Protein AF-A0A523SIW1-F1 (afdb_monomer_lite)

Sequence (83 aa):
MVQEKTAEEKPEATTTSEPSKVSLHIYMPTEAYERIKKWAEYAALEGLIEGHARGNFTDYCNFCFNLGEQYLSQYMLKKRGYK

Radius of gyration: 23.9 Å; chains: 1; bounding box: 80×27×48 Å

Secondary structure (DSSP, 8-state):
--------------------PPP------HHHHHHHHHHHHHHHHTTSS-S-TT--HHHHHHHHHHHHHHHHHHHHHHHTT--

pLDDT: mean 76.9, std 19.48, range [38.16, 96.06]

Foldseek 3Di:
DDDDDDDPDDPPPPCPPDPPDDDDDDDDDPVVVVVLQVVQLVCVVVVVFDDDNSGDSVRSVVSVVVVVVVVVVVVVCVVVVHD

Structure (mmCIF, N/CA/C/O backbone):
data_AF-A0A523SIW1-F1
#
_entry.id   AF-A0A523SIW1-F1
#
loop_
_atom_site.group_PDB
_atom_site.id
_atom_site.type_symbol
_atom_site.label_atom_id
_atom_site.label_alt_id
_atom_site.label_comp_id
_atom_site.label_asym_id
_atom_site.label_entity_id
_atom_site.label_seq_id
_atom_site.pdbx_PDB_ins_code
_atom_site.Cartn_x
_atom_site.Cartn_y
_atom_site.Cartn_z
_atom_site.occupancy
_atom_site.B_iso_or_equiv
_atom_site.auth_seq_id
_atom_site.auth_comp_id
_atom_site.auth_asym_id
_atom_site.auth_atom_id
_atom_site.pdbx_PDB_model_num
ATOM 1 N N . MET A 1 1 ? -67.100 7.853 -26.949 1.00 39.53 1 MET A N 1
ATOM 2 C CA . MET A 1 1 ? -66.196 6.958 -27.699 1.00 39.53 1 MET A CA 1
ATOM 3 C C . MET A 1 1 ? -64.772 7.415 -27.442 1.00 39.53 1 MET A C 1
ATOM 5 O O . MET A 1 1 ? -64.560 8.600 -27.229 1.00 39.53 1 MET A O 1
ATOM 9 N N . VAL A 1 2 ? -63.887 6.441 -27.276 1.00 40.28 2 VAL A N 1
ATOM 10 C CA . VAL A 1 2 ? -62.658 6.471 -26.473 1.00 40.28 2 VAL A CA 1
ATOM 11 C C . VAL A 1 2 ? -61.615 7.472 -26.990 1.00 40.28 2 VAL A C 1
ATOM 13 O O . VAL A 1 2 ? -61.384 7.569 -28.188 1.00 40.28 2 VAL A O 1
ATOM 16 N N . GLN A 1 3 ? -61.015 8.208 -26.048 1.00 41.28 3 GLN A N 1
ATOM 17 C CA . GLN A 1 3 ? -59.804 9.014 -26.212 1.00 41.28 3 GLN A CA 1
ATOM 18 C C . GLN A 1 3 ? -58.593 8.088 -26.404 1.00 41.28 3 GLN A C 1
ATOM 20 O O . GLN A 1 3 ? -58.301 7.299 -25.509 1.00 41.28 3 GLN A O 1
ATOM 25 N N . GLU A 1 4 ? -57.845 8.233 -27.496 1.00 38.81 4 GLU A N 1
ATOM 26 C CA . GLU A 1 4 ? -56.453 7.774 -27.558 1.00 38.81 4 GLU A CA 1
ATOM 27 C C . GLU A 1 4 ? -55.533 8.940 -27.179 1.00 38.81 4 GLU A C 1
ATOM 29 O O . GLU A 1 4 ? -55.349 9.905 -27.921 1.00 38.81 4 GLU A O 1
ATOM 34 N N . LYS A 1 5 ? -54.997 8.858 -25.958 1.00 45.16 5 LYS A N 1
ATOM 35 C CA . LYS A 1 5 ? -53.801 9.576 -25.516 1.00 45.16 5 LYS A CA 1
ATOM 36 C C . LYS A 1 5 ? -52.598 8.810 -26.059 1.00 45.16 5 LYS A C 1
ATOM 38 O O . LYS A 1 5 ? -52.309 7.730 -25.551 1.00 45.16 5 LYS A O 1
ATOM 43 N N . THR A 1 6 ? -51.859 9.391 -26.994 1.00 38.16 6 THR A N 1
ATOM 44 C CA . THR A 1 6 ? -50.485 8.954 -27.263 1.00 38.16 6 THR A CA 1
ATOM 45 C C . THR A 1 6 ? -49.560 9.886 -26.497 1.00 38.16 6 THR A C 1
ATOM 47 O O . THR A 1 6 ? -49.404 11.055 -26.841 1.00 38.16 6 THR A O 1
ATOM 50 N N . ALA A 1 7 ? -49.042 9.378 -25.380 1.00 41.53 7 ALA A N 1
ATOM 51 C CA . ALA A 1 7 ? -47.983 10.005 -24.613 1.00 41.53 7 ALA A CA 1
ATOM 52 C C . ALA A 1 7 ? -46.686 9.900 -25.423 1.00 41.53 7 ALA A C 1
ATOM 54 O O . ALA A 1 7 ? -46.223 8.800 -25.710 1.00 41.53 7 ALA A O 1
ATOM 55 N N . GLU A 1 8 ? -46.131 11.041 -25.818 1.00 45.09 8 GLU A N 1
ATOM 56 C CA . GLU A 1 8 ? -44.806 11.113 -26.423 1.00 45.09 8 GLU A CA 1
ATOM 57 C C . GLU A 1 8 ? -43.780 11.013 -25.288 1.00 45.09 8 GLU A C 1
ATOM 59 O O . GLU A 1 8 ? -43.579 11.935 -24.493 1.00 45.09 8 GLU A O 1
ATOM 64 N N . GLU A 1 9 ? -43.232 9.811 -25.147 1.00 42.03 9 GLU A N 1
ATOM 65 C CA . GLU A 1 9 ? -42.233 9.431 -24.160 1.00 42.03 9 GLU A CA 1
ATOM 66 C C . GLU A 1 9 ? -40.929 10.181 -24.452 1.00 42.03 9 GLU A C 1
ATOM 68 O O . GLU A 1 9 ? -40.213 9.925 -25.420 1.00 42.03 9 GLU A O 1
ATOM 73 N N . LYS A 1 10 ? -40.645 11.173 -23.609 1.00 45.50 10 LYS A N 1
ATOM 74 C CA . LYS A 1 10 ? -39.355 11.853 -23.538 1.00 45.50 10 LYS A CA 1
ATOM 75 C C . LYS A 1 10 ? -38.313 10.794 -23.150 1.00 45.50 10 LYS A C 1
ATOM 77 O O . LYS A 1 10 ? -38.523 10.150 -22.124 1.00 45.50 10 LYS A O 1
ATOM 82 N N . PRO A 1 11 ? -37.208 10.603 -23.890 1.00 43.66 11 PRO A N 1
ATOM 83 C CA . PRO A 1 11 ? -36.199 9.648 -23.463 1.00 43.66 11 PRO A CA 1
ATOM 84 C C . PRO A 1 11 ? -35.614 10.137 -22.135 1.00 43.66 11 PRO A C 1
ATOM 86 O O . PRO A 1 11 ? -34.992 11.203 -22.067 1.00 43.66 11 PRO A O 1
ATOM 89 N N . GLU A 1 12 ? -35.862 9.379 -21.067 1.00 39.94 12 GLU A N 1
ATOM 90 C CA . GLU A 1 12 ? -35.141 9.511 -19.811 1.00 39.94 12 GLU A CA 1
ATOM 91 C C . GLU A 1 12 ? -33.670 9.240 -20.116 1.00 39.94 12 GLU A C 1
ATOM 93 O O . GLU A 1 12 ? -33.253 8.117 -20.395 1.00 39.94 12 GLU A O 1
ATOM 98 N N . ALA A 1 13 ? -32.869 10.303 -20.110 1.00 40.25 13 ALA A N 1
ATOM 99 C CA . ALA A 1 13 ? -31.432 10.166 -20.043 1.00 40.25 13 ALA A CA 1
ATOM 100 C C . ALA A 1 13 ? -31.113 9.535 -18.685 1.00 40.25 13 ALA A C 1
ATOM 102 O O . ALA A 1 13 ? -30.994 10.231 -17.678 1.00 40.25 13 ALA A O 1
ATOM 103 N N . THR A 1 14 ? -30.991 8.209 -18.652 1.00 43.56 14 THR A N 1
ATOM 104 C CA . THR A 1 14 ? -30.261 7.499 -17.605 1.00 43.56 14 THR A CA 1
ATOM 105 C C . THR A 1 14 ? -28.834 8.030 -17.634 1.00 43.56 14 THR A C 1
ATOM 107 O O . THR A 1 14 ? -27.971 7.532 -18.353 1.00 43.56 14 THR A O 1
ATOM 110 N N . THR A 1 15 ? -28.579 9.098 -16.884 1.00 42.84 15 THR A N 1
ATOM 111 C CA . THR A 1 15 ? -27.230 9.498 -16.511 1.00 42.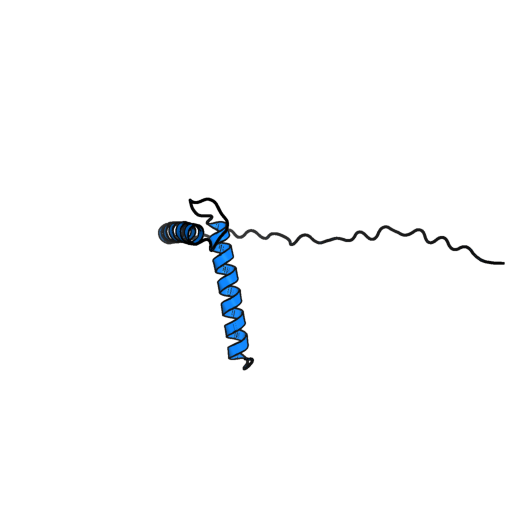84 15 THR A CA 1
ATOM 112 C C . THR A 1 15 ? -26.724 8.435 -15.554 1.00 42.84 15 THR A C 1
ATOM 114 O O . THR A 1 15 ? -26.833 8.570 -14.336 1.00 42.84 15 THR A O 1
ATOM 117 N N . THR A 1 16 ? -26.197 7.342 -16.100 1.00 50.78 16 THR A N 1
ATOM 118 C CA . THR A 1 16 ? -25.225 6.529 -15.380 1.00 50.78 16 THR A CA 1
ATOM 119 C C . THR A 1 16 ? -24.040 7.455 -15.144 1.00 50.78 16 THR A C 1
ATOM 121 O O . THR A 1 16 ? -23.226 7.679 -16.035 1.00 50.78 16 THR A O 1
ATOM 124 N N . SER A 1 17 ? -24.009 8.108 -13.983 1.00 58.09 17 SER A N 1
ATOM 125 C CA . SER A 1 17 ? -22.861 8.903 -13.573 1.00 58.09 17 SER A CA 1
ATOM 126 C C . SER A 1 17 ? -21.692 7.939 -13.431 1.00 58.09 17 SER A C 1
ATOM 128 O O . SER A 1 17 ? -21.638 7.171 -12.468 1.00 58.09 17 SER A O 1
ATOM 130 N N . GLU A 1 18 ? -20.789 7.929 -14.408 1.00 59.16 18 GLU A N 1
ATOM 131 C CA . GLU A 1 18 ? -19.488 7.298 -14.232 1.00 59.16 18 GLU A CA 1
ATOM 132 C C . GLU A 1 18 ? -18.877 7.838 -12.929 1.00 59.16 18 GLU A C 1
ATOM 134 O O . GLU A 1 18 ? -18.971 9.046 -12.672 1.00 59.16 18 GLU A O 1
ATOM 139 N N . PRO A 1 19 ? -18.297 6.982 -12.068 1.00 63.34 19 PRO A N 1
ATOM 140 C CA . PRO A 1 19 ? -17.660 7.460 -10.853 1.00 63.34 19 PRO A CA 1
ATOM 141 C C . PRO A 1 19 ? -16.580 8.465 -11.250 1.00 63.34 19 PRO A C 1
ATOM 143 O O . PRO A 1 19 ? -15.652 8.138 -11.995 1.00 63.34 19 PRO A O 1
ATOM 146 N N . SER A 1 20 ? -16.718 9.706 -10.785 1.00 77.00 20 SER A N 1
ATOM 147 C CA . SER A 1 20 ? -15.762 10.763 -11.079 1.00 77.00 20 SER A CA 1
ATOM 148 C C . SER A 1 20 ? -14.403 10.366 -10.503 1.00 77.00 20 SER A C 1
ATOM 150 O O . SER A 1 20 ? -14.207 10.295 -9.290 1.00 77.00 20 SER A O 1
ATOM 152 N N . LYS A 1 21 ? -13.444 10.053 -11.380 1.00 73.25 21 LYS A N 1
ATOM 153 C CA . LYS A 1 21 ? -12.077 9.749 -10.952 1.00 73.25 21 LYS A CA 1
ATOM 154 C C . LYS A 1 21 ? -11.429 11.033 -10.444 1.00 73.25 21 LYS A C 1
ATOM 156 O O . LYS A 1 21 ? -11.255 11.987 -11.199 1.00 73.25 21 LYS A O 1
ATOM 161 N N . VAL A 1 22 ? -11.053 11.039 -9.170 1.00 78.00 22 VAL A N 1
ATOM 162 C CA . VAL A 1 22 ? -10.274 12.118 -8.555 1.00 78.00 22 VAL A CA 1
ATOM 163 C C . VAL A 1 22 ? -8.806 11.702 -8.543 1.00 78.00 22 VAL A C 1
ATOM 165 O O . VAL A 1 22 ? -8.474 10.611 -8.089 1.00 78.00 22 VAL A O 1
ATOM 168 N N . SER A 1 23 ? -7.926 12.568 -9.050 1.00 81.56 23 SER A N 1
ATOM 169 C CA . SER A 1 23 ? -6.472 12.389 -8.973 1.00 81.56 23 SER A CA 1
ATOM 170 C C . SER A 1 23 ? -5.898 13.288 -7.883 1.00 81.56 23 SER A C 1
ATOM 172 O O . SER A 1 23 ? -6.248 14.467 -7.805 1.00 81.56 23 SER A O 1
ATOM 174 N N . LEU A 1 24 ? -5.010 12.743 -7.052 1.00 81.75 24 LEU A N 1
ATOM 175 C CA . LEU A 1 24 ? -4.332 13.468 -5.981 1.00 81.75 24 LEU A CA 1
ATOM 176 C C . LEU A 1 24 ? -2.833 13.552 -6.285 1.00 81.75 24 LEU A C 1
ATOM 178 O O . LEU A 1 24 ? -2.185 12.539 -6.541 1.00 81.75 24 LEU A O 1
ATOM 182 N N . HIS A 1 25 ? -2.267 14.754 -6.197 1.00 85.44 25 HIS A N 1
ATOM 183 C CA . HIS A 1 25 ? -0.821 14.957 -6.252 1.00 85.44 25 HIS A CA 1
ATOM 184 C C . HIS A 1 25 ? -0.267 15.071 -4.830 1.00 85.44 25 HIS A C 1
ATOM 186 O O . HIS A 1 25 ? -0.657 15.964 -4.080 1.00 85.44 25 HIS A O 1
ATOM 192 N N . ILE A 1 26 ? 0.643 14.167 -4.459 1.00 84.25 26 ILE A N 1
ATOM 193 C CA . ILE A 1 26 ? 1.264 14.124 -3.130 1.00 84.25 26 ILE A CA 1
ATOM 194 C C . ILE A 1 26 ? 2.758 14.408 -3.268 1.00 84.25 26 ILE A C 1
ATOM 196 O O . ILE A 1 26 ? 3.448 13.752 -4.049 1.00 84.25 26 ILE A O 1
ATOM 200 N N . TYR A 1 27 ? 3.267 15.343 -2.468 1.00 89.88 27 TYR A N 1
ATOM 201 C CA . TYR A 1 27 ? 4.704 15.545 -2.302 1.00 89.88 27 TYR A CA 1
ATOM 202 C C . TYR A 1 27 ? 5.228 14.670 -1.167 1.00 89.88 27 TYR A C 1
ATOM 204 O O . TYR A 1 27 ? 4.650 14.633 -0.081 1.00 89.88 27 TYR A O 1
ATOM 212 N N . MET A 1 28 ? 6.341 13.981 -1.408 1.00 90.25 28 MET A N 1
ATOM 213 C CA . MET A 1 28 ? 6.999 13.141 -0.410 1.00 90.25 28 MET A CA 1
ATOM 214 C C . MET A 1 28 ? 8.525 13.213 -0.533 1.00 90.25 28 MET A C 1
ATOM 216 O O . MET A 1 28 ? 9.028 13.492 -1.623 1.00 90.25 28 MET A O 1
ATOM 220 N N . PRO A 1 29 ? 9.270 12.943 0.556 1.00 96.06 29 PRO A N 1
ATOM 221 C CA . PRO A 1 29 ? 10.723 12.817 0.496 1.00 96.06 29 PRO A CA 1
ATOM 222 C C . PRO A 1 29 ? 11.155 11.709 -0.472 1.00 96.06 29 PRO A C 1
ATOM 224 O O . PRO A 1 29 ? 10.538 10.642 -0.507 1.0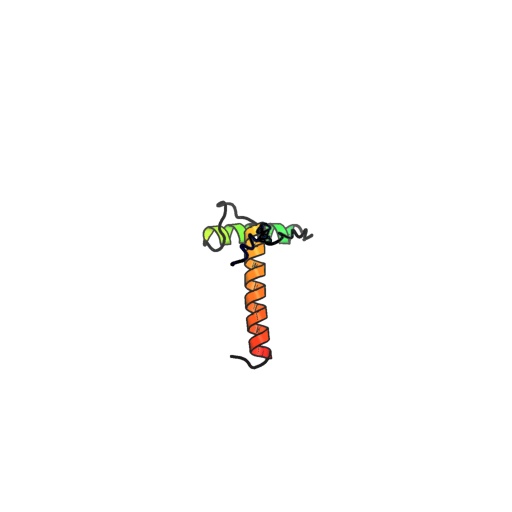0 96.06 29 PRO A O 1
ATOM 227 N N . THR A 1 30 ? 12.250 11.929 -1.203 1.00 93.94 30 THR A N 1
ATOM 228 C CA . THR A 1 30 ? 12.773 10.982 -2.206 1.00 93.94 30 THR A CA 1
ATOM 229 C C . THR A 1 30 ? 13.013 9.589 -1.627 1.00 93.94 30 THR A C 1
ATOM 231 O O . THR A 1 30 ? 12.598 8.597 -2.217 1.00 93.94 30 THR A O 1
ATOM 234 N N . GLU A 1 31 ? 13.591 9.498 -0.429 1.00 95.12 31 GLU A N 1
ATOM 235 C CA . GLU A 1 31 ? 13.845 8.210 0.232 1.00 95.12 31 GLU A CA 1
ATOM 236 C C . GLU A 1 31 ? 12.552 7.433 0.522 1.00 95.12 31 GLU A C 1
ATOM 238 O O . GLU A 1 31 ? 12.492 6.210 0.375 1.00 95.12 31 GLU A O 1
ATOM 243 N N . ALA A 1 32 ? 11.488 8.140 0.915 1.00 92.25 32 ALA A N 1
ATOM 244 C CA . ALA A 1 32 ? 10.190 7.522 1.148 1.00 92.25 32 ALA A CA 1
ATOM 245 C C . ALA A 1 32 ? 9.585 7.023 -0.170 1.00 92.25 32 ALA A C 1
ATOM 247 O O . ALA A 1 32 ? 9.065 5.909 -0.215 1.00 92.25 32 ALA A O 1
ATOM 248 N N . TYR A 1 33 ? 9.711 7.810 -1.240 1.00 90.94 33 TYR A N 1
ATOM 249 C CA . TYR A 1 33 ? 9.249 7.436 -2.572 1.00 90.94 33 TYR A CA 1
ATOM 250 C C . TYR A 1 33 ? 9.944 6.177 -3.101 1.00 90.94 33 TYR A C 1
ATOM 252 O O . TYR A 1 33 ? 9.275 5.238 -3.535 1.00 90.94 33 TYR A O 1
ATOM 260 N N . GLU A 1 34 ? 11.273 6.110 -3.013 1.00 91.88 34 GLU A N 1
ATOM 261 C CA . GLU A 1 34 ? 12.041 4.932 -3.434 1.00 91.88 34 GLU A CA 1
ATOM 262 C C . GLU A 1 34 ? 11.685 3.690 -2.619 1.00 91.88 34 GLU A C 1
ATOM 264 O O . GLU A 1 34 ? 11.545 2.594 -3.167 1.00 91.88 34 GLU A O 1
ATOM 269 N N . ARG A 1 35 ? 11.483 3.856 -1.308 1.00 93.06 35 ARG A N 1
ATOM 270 C CA . ARG A 1 35 ? 11.031 2.761 -0.449 1.00 93.06 35 ARG A CA 1
ATOM 271 C C . ARG A 1 35 ? 9.648 2.260 -0.865 1.00 93.06 35 ARG A C 1
ATOM 273 O O . ARG A 1 35 ? 9.454 1.051 -0.941 1.00 93.06 35 ARG A O 1
ATOM 280 N N . ILE A 1 36 ? 8.703 3.156 -1.151 1.00 91.44 36 ILE A N 1
ATOM 281 C CA . ILE A 1 36 ? 7.349 2.783 -1.591 1.00 91.44 36 ILE A CA 1
ATOM 282 C C . ILE A 1 36 ? 7.390 2.087 -2.955 1.00 91.44 36 ILE A C 1
ATOM 284 O O . ILE A 1 36 ? 6.686 1.101 -3.142 1.00 91.44 36 ILE A O 1
ATOM 288 N N . LYS A 1 37 ? 8.254 2.523 -3.879 1.00 90.62 37 LYS A N 1
ATOM 289 C CA . LYS A 1 37 ? 8.461 1.825 -5.157 1.00 90.62 37 LYS A CA 1
ATOM 290 C C . LYS A 1 37 ? 8.882 0.368 -4.975 1.00 90.62 37 LYS A C 1
ATOM 292 O O . LYS A 1 37 ? 8.271 -0.507 -5.576 1.00 90.62 37 LYS A O 1
ATOM 297 N N . LYS A 1 38 ? 9.855 0.100 -4.099 1.00 92.38 38 LYS A N 1
ATOM 298 C CA . LYS A 1 38 ? 10.283 -1.277 -3.791 1.00 92.38 38 LYS A CA 1
ATOM 299 C C . LYS A 1 38 ? 9.142 -2.112 -3.209 1.00 92.38 38 LYS A C 1
ATOM 301 O O . LYS A 1 38 ? 8.985 -3.275 -3.556 1.00 92.38 38 LYS A O 1
ATOM 306 N N . TRP A 1 39 ? 8.313 -1.523 -2.350 1.00 93.00 39 TRP A N 1
ATOM 307 C CA . TRP A 1 39 ? 7.134 -2.219 -1.832 1.00 93.00 39 TRP A CA 1
ATOM 308 C C . TRP A 1 39 ? 6.078 -2.491 -2.902 1.00 93.00 39 TRP A C 1
ATOM 310 O O . TRP A 1 39 ? 5.489 -3.565 -2.887 1.00 93.00 39 TRP A O 1
ATOM 320 N N . ALA A 1 40 ? 5.877 -1.575 -3.851 1.00 92.44 40 ALA A N 1
ATOM 321 C CA . ALA A 1 40 ? 4.990 -1.802 -4.988 1.00 92.44 40 ALA A CA 1
ATOM 322 C C . ALA A 1 40 ? 5.481 -2.958 -5.878 1.00 92.44 40 ALA A C 1
ATOM 324 O O . ALA A 1 40 ? 4.669 -3.739 -6.365 1.00 92.44 40 ALA A O 1
ATOM 325 N N . GLU A 1 41 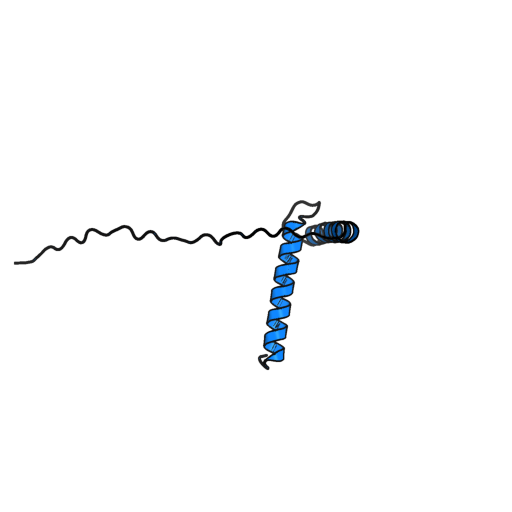? 6.798 -3.099 -6.063 1.00 91.38 41 GLU A N 1
ATOM 326 C CA . GLU A 1 41 ? 7.397 -4.255 -6.745 1.00 91.38 41 GLU A CA 1
ATOM 327 C C . GLU A 1 41 ? 7.093 -5.561 -6.000 1.00 91.38 41 GLU A C 1
ATOM 329 O O . GLU A 1 41 ? 6.565 -6.494 -6.602 1.00 91.38 41 GLU A O 1
ATOM 334 N N . TYR A 1 42 ? 7.344 -5.617 -4.687 1.00 91.88 42 TYR A N 1
ATOM 335 C CA . TYR A 1 42 ? 7.031 -6.806 -3.887 1.00 91.88 42 TYR A CA 1
ATOM 336 C C . TYR A 1 42 ? 5.535 -7.132 -3.882 1.00 91.88 42 TYR A C 1
ATOM 338 O O . TYR A 1 42 ? 5.164 -8.285 -4.063 1.00 91.88 42 TYR A O 1
ATOM 346 N N . ALA A 1 43 ? 4.664 -6.132 -3.741 1.00 91.62 43 ALA A N 1
ATOM 347 C CA . ALA A 1 43 ? 3.218 -6.334 -3.771 1.00 91.62 43 ALA A CA 1
ATOM 348 C C . ALA A 1 43 ? 2.736 -6.902 -5.115 1.00 91.62 43 ALA A C 1
ATOM 350 O O . ALA A 1 43 ? 1.825 -7.726 -5.133 1.00 91.62 43 ALA A O 1
ATOM 351 N N . ALA A 1 44 ? 3.357 -6.498 -6.228 1.00 91.19 44 ALA A N 1
ATOM 352 C CA . ALA A 1 44 ? 3.068 -7.071 -7.539 1.00 91.19 44 ALA A CA 1
ATOM 353 C C . ALA A 1 44 ? 3.570 -8.523 -7.654 1.00 91.19 44 ALA A C 1
ATOM 355 O O . ALA A 1 44 ? 2.855 -9.368 -8.186 1.00 91.19 44 ALA A O 1
ATOM 356 N N . LEU A 1 45 ? 4.764 -8.833 -7.127 1.00 90.69 45 LEU A N 1
ATOM 357 C CA . LEU A 1 45 ? 5.305 -10.202 -7.101 1.00 90.69 45 LEU A CA 1
ATOM 358 C C . LEU A 1 45 ? 4.435 -11.163 -6.276 1.00 90.69 45 LEU A C 1
ATOM 360 O O . LEU A 1 45 ? 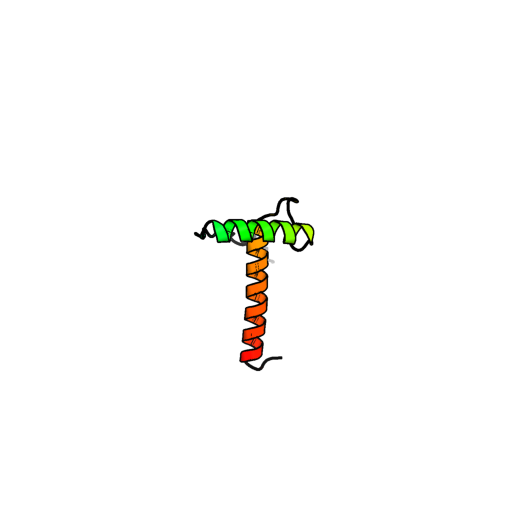4.247 -12.308 -6.675 1.00 90.69 45 LEU A O 1
ATOM 364 N N . GLU A 1 46 ? 3.877 -10.682 -5.166 1.00 90.19 46 GLU A N 1
ATOM 365 C CA . GLU A 1 46 ? 2.958 -11.432 -4.298 1.00 90.19 46 GLU A CA 1
ATOM 366 C C . GLU A 1 46 ? 1.511 -11.466 -4.833 1.00 90.19 46 GLU A C 1
ATOM 368 O O . GLU A 1 46 ? 0.635 -12.076 -4.223 1.00 90.19 46 GLU A O 1
ATOM 373 N N . GLY A 1 47 ? 1.223 -10.800 -5.959 1.00 89.19 47 GLY A N 1
ATOM 374 C CA . GLY A 1 47 ? -0.115 -10.761 -6.560 1.00 89.19 47 GLY A CA 1
ATOM 375 C C . GLY A 1 47 ? -1.151 -9.946 -5.774 1.00 89.19 47 GLY A C 1
ATOM 376 O O . GLY A 1 47 ? -2.349 -10.133 -5.970 1.00 89.19 47 GLY A O 1
ATOM 377 N N . LEU A 1 48 ? -0.714 -9.046 -4.884 1.00 88.69 48 LEU A N 1
ATOM 378 C CA . LEU A 1 48 ? -1.596 -8.171 -4.096 1.00 88.69 48 LEU A CA 1
ATOM 379 C C . LEU A 1 48 ? -2.147 -6.992 -4.904 1.00 88.69 48 LEU A C 1
ATOM 381 O O . LEU A 1 48 ? -3.190 -6.437 -4.560 1.00 88.69 48 LEU A O 1
ATOM 385 N N . ILE A 1 49 ? -1.431 -6.591 -5.953 1.00 89.19 49 ILE A N 1
ATOM 386 C CA . ILE A 1 49 ? -1.854 -5.563 -6.901 1.00 89.19 49 ILE A CA 1
ATOM 387 C C . ILE A 1 49 ? -1.692 -6.087 -8.323 1.00 89.19 49 ILE A C 1
ATOM 389 O O . ILE A 1 49 ? -0.735 -6.800 -8.629 1.00 89.19 49 ILE A O 1
ATOM 393 N N . GLU A 1 50 ? -2.617 -5.713 -9.200 1.00 78.12 50 GLU A N 1
ATOM 394 C CA . GLU A 1 50 ? -2.538 -6.036 -10.621 1.00 78.12 50 GLU A CA 1
ATOM 395 C C . GLU A 1 50 ? -1.590 -5.046 -11.301 1.00 78.12 50 GLU A C 1
ATOM 397 O O . GLU A 1 50 ? -1.742 -3.838 -11.159 1.00 78.12 50 GLU A O 1
ATOM 402 N N . GLY A 1 51 ? -0.573 -5.519 -12.021 1.00 66.19 51 GLY A N 1
ATOM 403 C CA . GLY A 1 51 ? 0.333 -4.591 -12.689 1.00 66.19 51 GLY A CA 1
ATOM 404 C C . GLY A 1 51 ? 1.601 -5.204 -13.256 1.00 66.19 51 GLY A C 1
ATOM 405 O O . GLY A 1 51 ? 1.896 -6.387 -13.108 1.00 66.19 51 GLY A O 1
ATOM 406 N N . HIS A 1 52 ? 2.365 -4.351 -13.938 1.00 63.03 52 HIS A N 1
ATOM 407 C CA . HIS A 1 52 ? 3.652 -4.693 -14.533 1.00 63.03 52 HIS A CA 1
ATOM 408 C C . HIS A 1 52 ? 4.604 -5.249 -13.460 1.00 63.03 52 HIS A C 1
ATOM 410 O O . HIS A 1 52 ? 4.679 -4.699 -12.365 1.00 63.03 52 HIS A O 1
ATOM 416 N N . ALA A 1 53 ? 5.425 -6.252 -13.796 1.00 60.75 53 ALA A N 1
ATOM 417 C CA . ALA A 1 53 ? 6.372 -6.902 -12.870 1.00 60.75 53 ALA A CA 1
ATOM 418 C C . ALA A 1 53 ? 7.413 -5.960 -12.213 1.00 60.75 53 ALA A C 1
ATOM 420 O O . ALA A 1 53 ? 8.201 -6.383 -11.377 1.00 60.75 53 ALA A O 1
ATOM 421 N N . ARG A 1 54 ? 7.434 -4.680 -12.604 1.00 62.09 54 ARG A N 1
ATOM 422 C CA . ARG A 1 54 ? 8.256 -3.611 -12.016 1.00 62.09 54 ARG A CA 1
ATOM 423 C C . ARG A 1 54 ? 7.498 -2.783 -10.964 1.00 62.09 54 ARG A C 1
ATOM 425 O O . ARG A 1 54 ? 7.972 -1.721 -10.583 1.00 62.09 54 ARG A O 1
ATOM 432 N N . GLY A 1 55 ? 6.327 -3.250 -10.526 1.00 63.94 55 GLY A N 1
ATOM 433 C CA . GLY A 1 55 ? 5.451 -2.558 -9.585 1.00 63.94 55 GLY A CA 1
ATOM 434 C C . GLY A 1 55 ? 4.644 -1.438 -10.246 1.00 63.94 55 GLY A C 1
ATOM 435 O O . GLY A 1 55 ? 5.161 -0.652 -11.042 1.00 63.94 55 GLY A O 1
ATOM 436 N N . ASN A 1 56 ? 3.359 -1.338 -9.900 1.00 85.00 56 ASN A N 1
ATOM 437 C CA . ASN A 1 56 ? 2.549 -0.163 -10.209 1.00 85.00 56 ASN A CA 1
ATOM 438 C C . ASN A 1 56 ? 2.388 0.672 -8.935 1.00 85.00 56 ASN A C 1
ATOM 440 O O . ASN A 1 56 ? 1.654 0.302 -8.022 1.00 85.00 56 ASN A O 1
ATOM 444 N N . PHE A 1 57 ? 3.099 1.802 -8.870 1.00 86.69 57 PHE A N 1
ATOM 445 C CA . PHE A 1 57 ? 3.085 2.692 -7.706 1.00 86.69 57 PHE A CA 1
ATOM 446 C C . PHE A 1 57 ? 1.673 3.181 -7.373 1.00 86.69 57 PHE A C 1
ATOM 448 O O . PHE A 1 57 ? 1.288 3.191 -6.208 1.00 86.69 57 PHE A O 1
ATOM 455 N N . THR A 1 58 ? 0.897 3.565 -8.387 1.00 87.62 58 THR A N 1
ATOM 456 C CA . THR A 1 58 ? -0.461 4.076 -8.187 1.00 87.62 58 THR A CA 1
ATOM 457 C C . THR A 1 58 ? -1.375 2.987 -7.643 1.00 87.62 58 THR A C 1
ATOM 459 O O . THR A 1 58 ? -2.100 3.236 -6.681 1.00 87.62 58 THR A O 1
ATOM 462 N N . ASP A 1 59 ? -1.296 1.771 -8.184 1.00 88.75 59 ASP A N 1
ATOM 463 C CA . ASP A 1 59 ? -2.118 0.657 -7.698 1.00 88.75 59 ASP A CA 1
ATOM 464 C C . ASP A 1 59 ? -1.714 0.238 -6.287 1.00 88.75 59 ASP A C 1
ATOM 466 O O . ASP A 1 59 ? -2.581 -0.022 -5.457 1.00 88.75 59 ASP A O 1
ATOM 470 N N . TYR A 1 60 ? -0.418 0.274 -5.970 1.00 91.44 60 TYR A N 1
ATOM 471 C CA . TYR A 1 60 ? 0.056 0.067 -4.605 1.00 91.44 60 TYR A CA 1
ATOM 472 C C . TYR A 1 60 ? -0.486 1.127 -3.640 1.00 91.44 60 TYR A C 1
ATOM 474 O O . TYR A 1 60 ? -0.988 0.792 -2.567 1.00 91.44 60 TYR A O 1
ATOM 482 N N . CYS A 1 61 ? -0.450 2.407 -4.020 1.00 89.94 61 CYS A N 1
ATOM 483 C CA . CYS A 1 61 ? -1.040 3.470 -3.210 1.00 89.94 61 CYS A CA 1
ATOM 484 C C . CYS A 1 61 ? -2.546 3.256 -3.008 1.00 89.94 61 CYS A C 1
ATOM 486 O O . CYS A 1 61 ? -3.018 3.348 -1.876 1.00 89.94 61 CYS A O 1
ATOM 488 N N . ASN A 1 62 ? -3.286 2.917 -4.066 1.00 89.75 62 ASN A N 1
ATOM 489 C CA . ASN A 1 62 ? -4.720 2.625 -3.986 1.00 89.75 62 ASN A CA 1
ATOM 490 C C . ASN A 1 62 ? -5.010 1.421 -3.077 1.00 89.75 62 ASN A C 1
ATOM 492 O O . ASN A 1 62 ? -5.906 1.487 -2.237 1.00 89.75 62 ASN A O 1
ATOM 496 N N . PHE A 1 63 ? -4.215 0.354 -3.181 1.00 91.31 63 PHE A N 1
ATOM 497 C CA . PHE A 1 63 ? -4.292 -0.801 -2.289 1.00 91.31 63 PHE A CA 1
ATOM 498 C C . PHE A 1 63 ? -4.107 -0.394 -0.821 1.00 91.31 63 PHE A C 1
ATOM 500 O O . PHE A 1 63 ? -4.923 -0.752 0.029 1.00 91.31 63 PHE A O 1
ATOM 507 N N . CYS A 1 64 ? -3.086 0.414 -0.519 1.00 92.31 64 CYS A N 1
ATOM 508 C CA . CYS A 1 64 ? -2.858 0.914 0.836 1.00 92.31 64 CYS A CA 1
ATOM 509 C C . CYS A 1 64 ? -4.004 1.803 1.342 1.00 92.31 64 CYS A C 1
ATOM 511 O O . CYS A 1 64 ? -4.373 1.694 2.513 1.00 92.31 64 CYS A O 1
ATOM 513 N N . PHE A 1 65 ? -4.577 2.664 0.493 1.00 91.62 65 PHE A N 1
ATOM 514 C CA . PHE A 1 65 ? -5.725 3.492 0.874 1.00 91.62 65 PHE A CA 1
ATOM 515 C C . PHE A 1 65 ? -6.943 2.637 1.228 1.00 91.62 65 PHE A C 1
ATOM 517 O O . PHE A 1 65 ? -7.521 2.828 2.299 1.00 91.62 65 PHE A O 1
ATOM 524 N N . ASN A 1 66 ? -7.268 1.642 0.400 1.00 91.62 66 ASN A N 1
ATOM 525 C CA . ASN A 1 66 ? -8.381 0.724 0.651 1.00 91.62 66 ASN A CA 1
ATOM 526 C C . ASN A 1 66 ? -8.169 -0.084 1.941 1.00 91.62 66 ASN A C 1
ATOM 528 O O . ASN A 1 66 ? -9.089 -0.234 2.746 1.00 91.62 66 ASN A O 1
ATOM 532 N N . LEU A 1 67 ? -6.944 -0.565 2.184 1.00 92.75 67 LEU A N 1
ATOM 533 C CA . LEU A 1 67 ? -6.606 -1.274 3.421 1.00 92.75 67 LEU A CA 1
ATOM 534 C C . LEU A 1 67 ? -6.768 -0.366 4.653 1.00 92.75 67 LEU A C 1
ATOM 536 O O . LEU A 1 67 ? -7.307 -0.788 5.679 1.00 92.75 67 LEU A O 1
ATOM 540 N N . GLY A 1 68 ? -6.339 0.895 4.545 1.00 93.50 68 GLY A N 1
ATOM 541 C CA . GLY A 1 68 ? -6.516 1.902 5.590 1.00 93.50 68 GLY A CA 1
ATOM 542 C C . GLY A 1 68 ? -7.988 2.197 5.886 1.00 93.50 68 GLY A C 1
ATOM 543 O O . GLY A 1 68 ? -8.372 2.276 7.054 1.00 93.50 68 GLY A O 1
ATOM 544 N N . GLU A 1 69 ? -8.824 2.297 4.851 1.00 93.94 69 GLU A N 1
ATOM 545 C CA . GLU A 1 69 ? -10.271 2.497 4.988 1.00 93.94 69 GLU A CA 1
ATOM 546 C C . GLU A 1 69 ? -10.946 1.317 5.699 1.00 93.94 69 GLU A C 1
ATOM 548 O O . GLU A 1 69 ? -11.725 1.518 6.639 1.00 93.94 69 GLU A O 1
ATOM 553 N N . GLN A 1 70 ? -10.608 0.085 5.311 1.00 92.00 70 GLN A N 1
ATOM 554 C CA . GLN A 1 70 ? -11.121 -1.123 5.963 1.00 92.00 70 GLN A CA 1
ATOM 555 C C . GLN A 1 70 ? -10.734 -1.163 7.444 1.00 92.00 70 GLN A C 1
ATOM 557 O O . GLN A 1 70 ? -11.591 -1.383 8.307 1.00 92.00 70 GLN A O 1
ATOM 562 N N . TYR A 1 71 ? -9.463 -0.891 7.753 1.00 93.50 71 TYR A N 1
ATOM 563 C CA . TYR A 1 71 ? -8.973 -0.888 9.129 1.00 93.50 71 TYR A CA 1
ATOM 564 C C . TYR A 1 71 ? -9.658 0.193 9.974 1.00 93.50 71 TYR A C 1
ATOM 566 O O . TYR A 1 71 ? -10.103 -0.068 11.096 1.00 93.50 71 TYR A O 1
ATOM 574 N N . LEU A 1 72 ? -9.801 1.403 9.428 1.00 92.81 72 LEU A N 1
ATOM 575 C CA . LEU A 1 72 ? -10.484 2.503 10.101 1.00 92.81 72 LEU A CA 1
ATOM 576 C C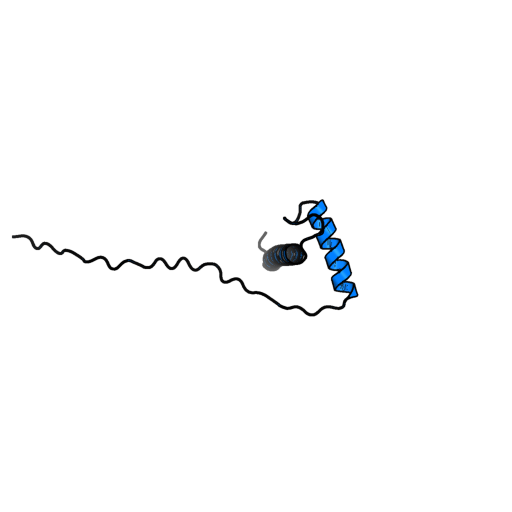 . LEU A 1 72 ? -11.963 2.181 10.351 1.00 92.81 72 LEU A C 1
ATOM 578 O O . LEU A 1 72 ? -12.473 2.449 11.441 1.00 92.81 72 LEU A O 1
ATOM 582 N N . SER A 1 73 ? -12.636 1.562 9.380 1.00 90.69 73 SER A N 1
ATOM 583 C CA . SER A 1 73 ? -14.038 1.152 9.506 1.00 90.69 73 SER A CA 1
ATOM 584 C C . SER A 1 73 ? 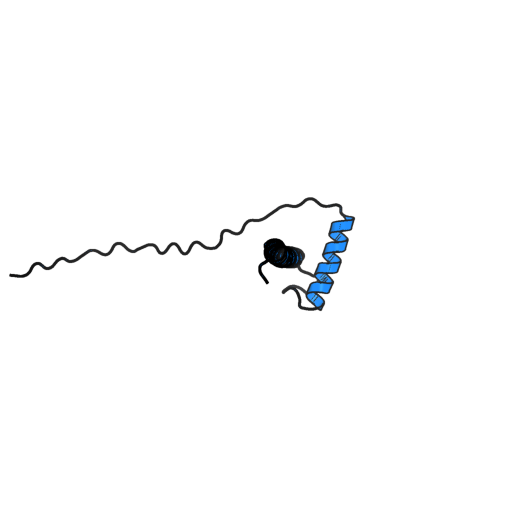-14.219 0.133 10.630 1.00 90.69 73 SER A C 1
ATOM 586 O O . SER A 1 73 ? -15.052 0.329 11.518 1.00 90.69 73 SER A O 1
ATOM 588 N N . GLN A 1 74 ? -13.374 -0.900 10.668 1.00 90.06 74 GLN A N 1
ATOM 589 C CA . GLN A 1 74 ? -13.370 -1.892 11.747 1.00 90.06 74 GLN A CA 1
ATOM 590 C C . GLN A 1 74 ? -13.083 -1.252 13.112 1.00 90.06 74 GLN A C 1
ATOM 592 O O . GLN A 1 74 ? -13.762 -1.547 14.100 1.00 90.06 74 GLN A O 1
ATOM 597 N N . TYR A 1 75 ? -12.114 -0.335 13.177 1.00 91.69 75 TYR A N 1
ATOM 598 C CA . TYR A 1 75 ? -11.793 0.388 14.405 1.00 91.69 75 TYR A CA 1
ATOM 599 C C . TYR A 1 75 ? -12.983 1.218 14.910 1.00 91.69 75 TYR A C 1
ATOM 601 O O . TYR A 1 75 ? -13.290 1.196 16.105 1.00 91.69 75 TYR A O 1
ATOM 609 N N . MET A 1 76 ? -13.686 1.923 14.017 1.00 91.62 76 MET A N 1
ATOM 610 C CA . MET A 1 76 ? -14.865 2.712 14.382 1.00 91.62 76 MET A CA 1
ATOM 611 C C . MET A 1 76 ? -16.014 1.842 14.898 1.00 91.62 76 MET A C 1
ATOM 613 O O . MET A 1 76 ? -16.630 2.208 15.902 1.00 91.62 76 MET A O 1
ATOM 617 N N . LEU A 1 77 ? -16.280 0.697 14.261 1.00 88.44 77 LEU A N 1
ATOM 618 C CA . LEU A 1 77 ? -17.298 -0.256 14.717 1.00 88.44 77 LEU A CA 1
ATOM 619 C C . LEU A 1 77 ? -16.976 -0.768 16.125 1.00 88.44 77 LEU A C 1
ATOM 621 O O . LEU A 1 77 ? -17.804 -0.642 17.032 1.00 88.44 77 LEU A O 1
ATOM 625 N N . LYS A 1 78 ? -15.725 -1.199 16.338 1.00 87.81 78 LYS A N 1
ATOM 626 C CA . LYS A 1 78 ? -15.238 -1.663 17.643 1.00 87.81 78 LYS A CA 1
ATOM 627 C C . LYS A 1 78 ? -15.356 -0.583 18.718 1.00 87.81 78 LYS A C 1
ATOM 629 O O . LYS A 1 78 ? -15.827 -0.863 19.819 1.00 87.81 78 LYS A O 1
ATOM 634 N N . LYS A 1 79 ? -14.964 0.661 18.414 1.00 88.19 79 LYS A N 1
ATOM 635 C CA . LYS A 1 79 ? -15.066 1.796 19.350 1.00 88.19 79 LYS A CA 1
ATOM 636 C C . LYS A 1 79 ? -16.517 2.107 19.730 1.00 88.19 79 LYS A C 1
ATOM 638 O O . LYS A 1 79 ? -16.771 2.531 20.852 1.00 88.19 79 LYS A O 1
ATOM 643 N N . ARG A 1 80 ? -17.459 1.907 18.806 1.00 88.69 80 ARG A N 1
ATOM 644 C CA . ARG A 1 80 ? -18.896 2.141 19.014 1.00 88.69 80 ARG A CA 1
ATOM 645 C C . ARG A 1 80 ? -19.623 0.949 19.651 1.00 88.69 80 ARG A C 1
ATOM 647 O O . ARG A 1 80 ? -20.826 1.037 19.858 1.00 88.69 80 ARG A O 1
ATOM 654 N N . GLY A 1 81 ? -18.910 -0.130 19.984 1.00 77.06 81 GLY A N 1
ATOM 655 C CA . GLY A 1 81 ? -19.466 -1.300 20.669 1.00 77.06 81 GLY A CA 1
ATOM 656 C C . GLY A 1 81 ? -20.184 -2.299 19.758 1.00 77.06 81 GLY A C 1
ATOM 657 O O . GLY A 1 81 ? -20.778 -3.246 20.266 1.00 77.06 81 GLY A O 1
ATOM 658 N N . TYR A 1 82 ? -20.109 -2.122 18.437 1.00 61.94 82 TYR A N 1
ATOM 659 C CA . TYR A 1 82 ? -20.633 -3.085 17.470 1.00 61.94 82 TYR A CA 1
ATOM 660 C C . TYR A 1 82 ? -19.552 -4.139 17.183 1.00 61.94 82 TYR A C 1
ATOM 662 O O . TYR A 1 82 ? -18.387 -3.788 16.969 1.00 61.94 82 TYR A O 1
ATOM 670 N N . LYS A 1 83 ? -19.929 -5.421 17.253 1.00 60.41 83 LYS A N 1
ATOM 671 C CA . LYS A 1 83 ? -19.068 -6.581 16.978 1.00 60.41 83 LYS A CA 1
ATOM 672 C C . LYS A 1 83 ? -19.494 -7.262 15.692 1.00 60.41 83 LYS A C 1
ATOM 674 O O . LYS A 1 83 ? -20.723 -7.400 15.511 1.00 60.41 83 LYS A O 1
#